Protein AF-A0A2V8X4J1-F1 (afdb_monomer_lite)

Radius of gyration: 26.71 Å; chains: 1; bounding box: 95×48×44 Å

Sequence (147 aa):
MKFAYRYGMFLIAMVIFAIAVTVFSTGVGAQDEGWQIVRADYGFRSQRNDVTDILKDLIGRGGVNGRVAVNNQTMGGDPAVGKDKTLRIFARNKRGEEREFNFNEGGFVEVRLFNIRRDDWDDRPANYGGRDQEDWNGLRIIRAYYG

Secondary structure (DSSP, 8-state):
---------S----S------------------PBEEEEEEEEETTEEEE-HHHHHHHHHTTTBTTEEE-STTTTTS-SSTTS--EEEEEEE-TT--EEEEEEETT-EEEGGGB---GGGGTT--------------S---------

Structure (mmCIF, N/CA/C/O backbone):
data_AF-A0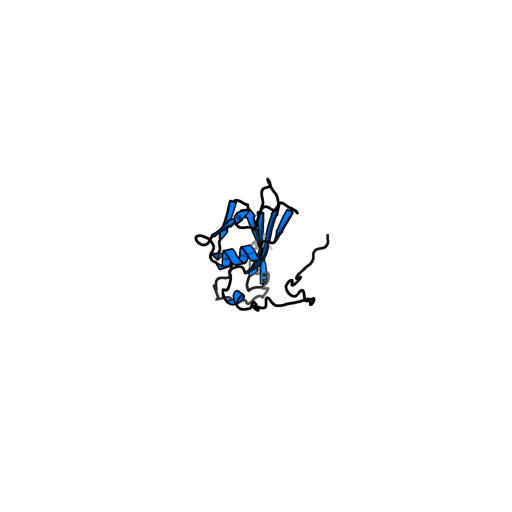A2V8X4J1-F1
#
_entry.id   AF-A0A2V8X4J1-F1
#
loop_
_atom_site.group_PDB
_atom_site.id
_atom_site.type_symbol
_atom_site.label_atom_id
_atom_site.label_alt_id
_atom_site.label_comp_id
_atom_site.label_asym_id
_atom_site.label_entity_id
_atom_site.label_seq_id
_atom_site.pdbx_PDB_ins_code
_atom_site.Cartn_x
_atom_site.Cartn_y
_atom_site.Cartn_z
_atom_site.occupancy
_atom_site.B_iso_or_equiv
_atom_site.auth_seq_id
_atom_site.auth_comp_id
_atom_site.auth_asym_id
_atom_site.auth_atom_id
_atom_site.pdbx_PDB_model_num
ATOM 1 N N . MET A 1 1 ? 81.499 14.036 24.451 1.00 39.16 1 MET A N 1
ATOM 2 C CA . MET A 1 1 ? 80.634 14.731 23.467 1.00 39.16 1 MET A CA 1
ATOM 3 C C . MET A 1 1 ? 79.190 14.412 23.857 1.00 39.16 1 MET A C 1
ATOM 5 O O . MET A 1 1 ? 78.859 13.242 23.870 1.00 39.16 1 MET A O 1
ATOM 9 N N . LYS A 1 2 ? 78.524 15.281 24.629 1.00 35.59 2 LYS A N 1
ATOM 10 C CA . LYS A 1 2 ? 77.599 16.378 24.244 1.00 35.59 2 LYS A CA 1
ATOM 11 C C . LYS A 1 2 ? 76.140 15.902 24.045 1.00 35.59 2 LYS A C 1
ATOM 13 O O . LYS A 1 2 ? 75.874 15.007 23.260 1.00 35.59 2 LYS A O 1
ATOM 18 N N . PHE A 1 3 ? 75.261 16.522 24.834 1.00 43.22 3 PHE A N 1
ATOM 19 C CA . PHE A 1 3 ? 73.824 16.310 25.057 1.00 43.22 3 PHE A CA 1
ATOM 20 C C . PHE A 1 3 ? 72.900 16.697 23.877 1.00 43.22 3 PHE A C 1
ATOM 22 O O . PHE A 1 3 ? 73.288 17.533 23.067 1.00 43.22 3 PHE A O 1
ATOM 29 N N . ALA A 1 4 ? 71.634 16.228 23.964 1.00 45.34 4 ALA A N 1
ATOM 30 C CA . ALA A 1 4 ? 70.394 16.706 23.300 1.00 45.34 4 ALA A CA 1
ATOM 31 C C . ALA A 1 4 ? 70.289 16.396 21.788 1.00 45.34 4 ALA A C 1
ATOM 33 O O . ALA A 1 4 ? 71.283 16.472 21.086 1.00 45.34 4 ALA A O 1
ATOM 34 N N . TYR A 1 5 ? 69.167 15.940 21.204 1.00 48.41 5 TYR A N 1
ATOM 35 C CA . TYR A 1 5 ? 67.774 16.428 21.217 1.00 48.41 5 TYR A CA 1
ATOM 36 C C . TYR A 1 5 ? 66.803 15.228 21.027 1.00 48.41 5 TYR A C 1
ATOM 38 O O . TYR A 1 5 ? 67.005 14.419 20.132 1.00 48.41 5 TYR A O 1
ATOM 46 N N . ARG A 1 6 ? 65.886 14.908 21.952 1.00 46.84 6 ARG A N 1
ATOM 47 C CA . ARG A 1 6 ? 64.504 15.425 22.113 1.00 46.84 6 ARG A CA 1
ATOM 48 C C . ARG A 1 6 ? 63.546 15.119 20.941 1.00 46.84 6 ARG A C 1
ATOM 50 O O . ARG A 1 6 ? 63.581 15.789 19.923 1.00 46.84 6 ARG A O 1
ATOM 57 N N . TYR A 1 7 ? 62.640 14.164 21.183 1.00 51.91 7 TYR A N 1
ATOM 58 C CA . TYR A 1 7 ? 61.195 14.237 20.896 1.00 51.91 7 TYR A CA 1
ATOM 59 C C . TYR A 1 7 ? 60.768 14.971 19.613 1.00 51.91 7 TYR A C 1
ATOM 61 O O . TYR A 1 7 ? 60.141 16.024 19.681 1.00 51.91 7 TYR A O 1
ATOM 69 N N . GLY A 1 8 ? 61.078 14.396 18.451 1.00 45.44 8 GLY A N 1
ATOM 70 C CA . GLY A 1 8 ? 60.744 14.996 17.157 1.00 45.44 8 GLY A CA 1
ATOM 71 C C . GLY A 1 8 ? 60.114 14.053 16.138 1.00 45.44 8 GLY A C 1
ATOM 72 O O . GLY A 1 8 ? 60.129 14.381 14.961 1.00 45.44 8 GLY A O 1
ATOM 73 N N . MET A 1 9 ? 59.597 12.882 16.528 1.00 40.81 9 MET A N 1
ATOM 74 C CA . MET A 1 9 ? 58.962 11.990 15.546 1.00 40.81 9 MET A CA 1
ATOM 75 C C . MET A 1 9 ? 57.815 11.157 16.124 1.00 40.81 9 MET A C 1
ATOM 77 O O . MET A 1 9 ? 57.724 9.958 15.910 1.00 40.81 9 MET A O 1
ATOM 81 N N . PHE A 1 10 ? 56.929 11.817 16.873 1.00 44.22 10 PHE A N 1
ATOM 82 C CA . PHE A 1 10 ? 55.610 11.285 17.250 1.00 44.22 10 PHE A CA 1
ATOM 83 C C . PHE A 1 10 ? 54.458 12.054 16.574 1.00 44.22 10 PHE A C 1
ATOM 85 O O . PHE A 1 10 ? 53.335 12.047 17.060 1.00 44.22 10 PHE A O 1
ATOM 92 N N . LEU A 1 11 ? 54.719 12.716 15.438 1.00 46.78 11 LEU A N 1
ATOM 93 C CA . LEU A 1 11 ? 53.719 13.498 14.700 1.00 46.78 11 LEU A CA 1
ATOM 94 C C . LEU A 1 11 ? 53.756 13.239 13.185 1.00 46.78 11 LEU A C 1
ATOM 96 O O . LEU A 1 11 ? 53.889 14.172 12.404 1.00 46.78 11 LEU A O 1
ATOM 100 N N . ILE A 1 12 ? 53.596 11.983 12.762 1.00 43.28 12 ILE A N 1
ATOM 101 C CA . ILE A 1 12 ? 52.962 11.679 11.465 1.00 43.28 12 ILE A CA 1
ATOM 102 C C . ILE A 1 12 ? 51.919 10.588 11.721 1.00 43.28 12 ILE A C 1
ATOM 104 O O . ILE A 1 12 ? 52.105 9.405 11.451 1.00 43.28 12 ILE A O 1
ATOM 108 N N . ALA A 1 13 ? 50.827 11.010 12.356 1.00 45.88 13 ALA A N 1
ATOM 109 C CA . ALA A 1 13 ? 49.544 10.353 12.190 1.00 45.88 13 ALA A CA 1
ATOM 110 C C . ALA A 1 13 ? 49.099 10.526 10.729 1.00 45.88 13 ALA A C 1
ATOM 112 O O . ALA A 1 13 ? 49.346 11.575 10.140 1.00 45.88 13 ALA A O 1
ATOM 113 N N . MET A 1 14 ? 48.391 9.522 10.208 1.00 49.69 14 MET A N 1
ATOM 114 C CA . MET A 1 14 ? 47.882 9.407 8.836 1.00 49.69 14 MET A CA 1
ATOM 115 C C . MET A 1 14 ? 48.943 9.180 7.763 1.00 49.69 14 MET A C 1
ATOM 117 O O . MET A 1 14 ? 49.684 10.090 7.425 1.00 49.69 14 MET A O 1
ATOM 121 N N . VAL A 1 15 ? 48.902 8.002 7.134 1.00 48.25 15 VAL A N 1
ATOM 122 C CA . VAL A 1 15 ? 48.665 7.839 5.685 1.00 48.25 15 VAL A CA 1
ATOM 123 C C . VAL A 1 15 ? 48.856 6.346 5.342 1.00 48.25 15 VAL A C 1
ATOM 125 O O . VAL A 1 15 ?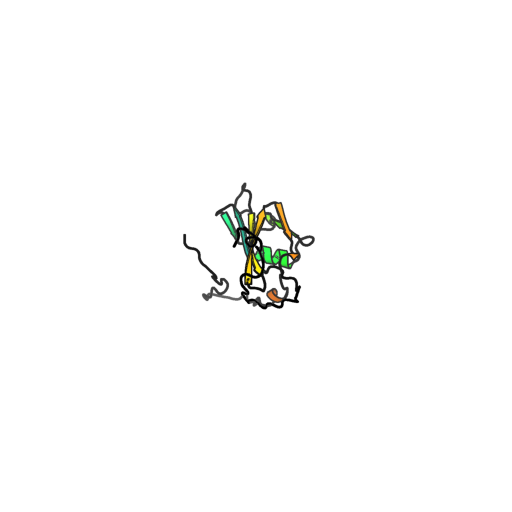 49.936 5.785 5.478 1.00 48.25 15 VAL A O 1
ATOM 128 N N . ILE A 1 16 ? 47.754 5.722 4.900 1.00 47.91 16 ILE A N 1
ATOM 129 C CA . ILE A 1 16 ? 47.623 4.399 4.241 1.00 47.91 16 ILE A CA 1
ATOM 130 C C . ILE A 1 16 ? 47.744 3.157 5.137 1.00 47.91 16 ILE A C 1
ATOM 132 O O . ILE A 1 16 ? 48.634 2.322 4.993 1.00 47.91 16 ILE A O 1
ATOM 136 N N . PHE A 1 17 ? 46.749 2.976 6.005 1.00 44.03 17 PHE A N 1
ATOM 137 C CA . PHE A 1 17 ? 46.389 1.647 6.490 1.00 44.03 17 PHE A CA 1
ATOM 138 C C . PHE A 1 17 ? 45.395 1.013 5.502 1.00 44.03 17 PHE A C 1
ATOM 140 O O . PHE A 1 17 ? 44.346 1.588 5.227 1.00 44.03 17 PHE A O 1
ATOM 147 N N . ALA A 1 18 ? 45.751 -0.172 5.005 1.00 47.66 18 ALA A N 1
ATOM 148 C CA . ALA A 1 18 ? 44.887 -1.166 4.365 1.00 47.66 18 ALA A CA 1
ATOM 149 C C . ALA A 1 18 ? 44.245 -0.810 3.007 1.00 47.66 18 ALA A C 1
ATOM 151 O O . ALA A 1 18 ? 43.085 -0.423 2.892 1.00 47.66 18 ALA A O 1
ATOM 152 N N . ILE A 1 19 ? 44.991 -1.121 1.946 1.00 53.03 19 ILE A N 1
ATOM 153 C CA . ILE A 1 19 ? 44.427 -1.558 0.666 1.00 53.03 19 ILE A CA 1
ATOM 154 C C . ILE A 1 19 ? 43.643 -2.853 0.932 1.00 53.03 19 ILE A C 1
ATOM 156 O O . ILE A 1 19 ? 44.239 -3.904 1.154 1.00 53.03 19 ILE A O 1
ATOM 160 N N . ALA A 1 20 ? 42.314 -2.780 0.904 1.00 51.09 20 ALA A N 1
ATOM 161 C CA . ALA A 1 20 ? 41.438 -3.937 0.768 1.00 51.09 20 ALA A CA 1
ATOM 162 C C . ALA A 1 20 ? 40.578 -3.723 -0.481 1.00 51.09 20 ALA A C 1
ATOM 164 O O . ALA A 1 20 ? 39.623 -2.951 -0.499 1.00 51.09 20 ALA A O 1
ATOM 165 N N . VAL A 1 21 ? 41.000 -4.370 -1.562 1.00 59.62 21 VAL A N 1
ATOM 166 C CA . VAL A 1 21 ? 40.299 -4.445 -2.842 1.00 59.62 21 VAL A CA 1
ATOM 167 C C . VAL A 1 21 ? 39.056 -5.309 -2.678 1.00 59.62 21 VAL A C 1
ATOM 169 O O . VAL A 1 21 ? 39.194 -6.473 -2.317 1.00 59.62 21 VAL A O 1
ATOM 172 N N . THR A 1 22 ? 37.878 -4.753 -2.973 1.00 44.16 22 THR A N 1
ATOM 173 C CA . THR A 1 22 ? 36.671 -5.360 -3.593 1.00 44.16 22 THR A CA 1
ATOM 174 C C . THR A 1 22 ? 35.522 -4.359 -3.370 1.00 44.16 22 THR A C 1
ATOM 176 O O . THR A 1 22 ? 35.340 -3.873 -2.267 1.00 44.16 22 THR A O 1
ATOM 179 N N . VAL A 1 23 ? 34.753 -3.883 -4.348 1.00 50.12 23 VAL A N 1
ATOM 180 C CA . VAL A 1 23 ? 33.972 -4.622 -5.340 1.00 50.12 23 VAL A CA 1
ATOM 181 C C . VAL A 1 23 ? 33.717 -3.719 -6.555 1.00 50.12 23 VAL A C 1
ATOM 183 O O . VAL A 1 23 ? 33.218 -2.602 -6.437 1.00 50.12 23 VAL A O 1
ATOM 186 N N . PHE A 1 24 ? 34.022 -4.255 -7.734 1.00 52.88 24 PHE A N 1
ATOM 187 C CA . PHE A 1 24 ? 33.402 -3.883 -9.001 1.00 52.88 24 PHE A CA 1
ATOM 188 C C . PHE A 1 24 ? 31.879 -4.014 -8.891 1.00 52.88 24 PHE A C 1
ATOM 190 O O . PHE A 1 24 ? 31.370 -5.117 -8.714 1.00 52.88 24 PHE A O 1
ATOM 197 N N . SER A 1 25 ? 31.138 -2.930 -9.080 1.00 44.09 25 SER A N 1
ATOM 198 C CA . SER A 1 25 ? 29.789 -3.007 -9.645 1.00 44.09 25 SER A CA 1
ATOM 199 C C . SER A 1 25 ? 29.508 -1.725 -10.405 1.00 44.09 25 SER A C 1
ATOM 201 O O . SER A 1 25 ? 29.067 -0.714 -9.867 1.00 44.09 25 SER A O 1
ATOM 203 N N . THR A 1 26 ? 29.815 -1.790 -11.694 1.00 47.16 26 THR A N 1
ATOM 204 C CA . THR A 1 26 ? 29.195 -0.966 -12.720 1.00 47.16 26 THR A CA 1
ATOM 205 C C . THR A 1 26 ? 27.679 -1.048 -12.590 1.00 47.16 26 THR A C 1
ATOM 207 O O . THR A 1 26 ? 27.100 -2.130 -12.664 1.00 47.16 26 THR A O 1
ATOM 210 N N . GLY A 1 27 ? 27.053 0.111 -12.447 1.00 42.78 27 GLY A N 1
ATOM 211 C CA . GLY A 1 27 ? 25.611 0.286 -12.511 1.00 42.78 27 GLY A CA 1
ATOM 212 C C . GLY A 1 27 ? 25.278 1.641 -13.117 1.00 42.78 27 GLY A C 1
ATOM 213 O O . GLY A 1 27 ? 24.526 2.413 -12.536 1.00 42.78 27 GLY A O 1
ATOM 214 N N . VAL A 1 28 ? 25.868 1.966 -14.274 1.00 48.28 28 VAL A N 1
ATOM 215 C CA . VAL A 1 28 ? 25.294 2.983 -15.166 1.00 48.28 28 VAL A CA 1
ATOM 216 C C . VAL A 1 28 ? 23.994 2.412 -15.718 1.00 48.28 28 VAL A C 1
ATOM 218 O O . VAL A 1 28 ? 23.948 1.693 -16.709 1.00 48.28 28 VAL A O 1
ATOM 221 N N . GLY A 1 29 ? 22.941 2.676 -14.967 1.00 41.56 29 GLY A N 1
ATOM 222 C CA . GLY A 1 29 ? 21.593 2.217 -15.207 1.00 41.56 29 GLY A CA 1
ATOM 223 C C . GLY A 1 29 ? 20.721 2.821 -14.129 1.00 41.56 29 GLY A C 1
ATOM 224 O O . GLY A 1 29 ? 20.191 2.100 -13.296 1.00 41.56 29 GLY A O 1
ATOM 225 N N . ALA A 1 30 ? 20.577 4.147 -14.138 1.00 44.91 30 ALA A N 1
ATOM 226 C CA . ALA A 1 30 ? 19.421 4.800 -13.538 1.00 44.91 30 ALA A CA 1
ATOM 227 C C . ALA A 1 30 ? 18.173 4.355 -14.328 1.00 44.91 30 ALA A C 1
ATOM 229 O O . ALA A 1 30 ? 17.621 5.092 -15.134 1.00 44.91 30 ALA A O 1
ATOM 230 N N . GLN A 1 31 ? 17.810 3.083 -14.191 1.00 48.03 31 GLN A N 1
ATOM 231 C CA . GLN A 1 31 ? 16.596 2.495 -14.720 1.00 48.03 31 GLN A CA 1
ATOM 232 C C . GLN A 1 31 ? 15.654 2.376 -13.537 1.00 48.03 31 GLN A C 1
ATOM 234 O O . GLN A 1 31 ? 15.724 1.362 -12.847 1.00 48.03 31 GLN A O 1
ATOM 239 N N . ASP A 1 32 ? 14.843 3.414 -13.309 1.00 57.22 32 ASP A N 1
ATOM 240 C CA . ASP A 1 32 ? 13.694 3.457 -12.389 1.00 57.22 32 ASP A CA 1
ATOM 241 C C . ASP A 1 32 ? 13.492 2.148 -11.603 1.00 57.22 32 ASP A C 1
ATOM 243 O O . ASP A 1 32 ? 12.790 1.218 -12.026 1.00 57.22 32 ASP A O 1
ATOM 247 N N . GLU A 1 33 ? 14.202 2.030 -10.477 1.00 67.06 33 GLU A N 1
ATOM 248 C CA . GLU A 1 33 ? 14.142 0.865 -9.596 1.00 67.06 33 GLU A CA 1
ATOM 249 C C . GLU A 1 33 ? 12.890 0.969 -8.719 1.00 67.06 33 GLU A C 1
ATOM 251 O O . GLU A 1 33 ? 12.961 1.049 -7.495 1.00 67.06 33 GLU A O 1
ATOM 256 N N . GLY A 1 34 ? 11.715 1.023 -9.349 1.00 80.12 34 GLY A N 1
ATOM 257 C CA . GLY A 1 34 ? 10.460 0.949 -8.614 1.00 80.12 34 GLY A CA 1
ATOM 258 C C . GLY A 1 34 ? 10.335 -0.400 -7.898 1.00 80.12 34 GLY A C 1
ATOM 259 O O . GLY A 1 34 ? 10.861 -1.427 -8.340 1.00 80.12 34 GLY A O 1
ATOM 260 N N . TRP A 1 35 ? 9.638 -0.391 -6.770 1.00 89.31 35 TRP A N 1
ATOM 261 C CA . TRP A 1 35 ? 9.503 -1.537 -5.882 1.00 89.31 35 TRP A CA 1
ATOM 262 C C . TRP A 1 35 ? 8.393 -2.476 -6.364 1.00 89.31 35 TRP A C 1
ATOM 264 O O . TRP A 1 35 ? 7.270 -2.046 -6.611 1.00 89.31 35 TRP A O 1
ATOM 274 N N . GLN A 1 36 ? 8.670 -3.771 -6.483 1.00 90.38 36 GLN A N 1
ATOM 275 C CA . GLN A 1 36 ? 7.651 -4.770 -6.797 1.00 90.38 36 GLN A CA 1
ATOM 276 C C . GLN A 1 36 ? 6.963 -5.220 -5.509 1.00 90.38 36 GLN A C 1
ATOM 278 O O . GLN A 1 36 ? 7.628 -5.676 -4.579 1.00 90.38 36 GLN A O 1
ATOM 283 N N . ILE A 1 37 ? 5.635 -5.126 -5.451 1.00 89.31 37 ILE A N 1
ATOM 284 C CA . ILE A 1 37 ? 4.864 -5.569 -4.282 1.00 89.31 37 ILE A CA 1
ATOM 285 C C . ILE A 1 37 ? 4.872 -7.094 -4.214 1.00 89.31 37 ILE A C 1
ATOM 287 O O . ILE A 1 37 ? 4.337 -7.773 -5.093 1.00 89.31 37 ILE A O 1
ATOM 291 N N . VAL A 1 38 ? 5.438 -7.619 -3.131 1.00 91.81 38 VAL A N 1
ATOM 292 C CA . VAL A 1 38 ? 5.437 -9.050 -2.814 1.00 91.81 38 VAL A CA 1
ATOM 293 C C . VAL A 1 38 ? 4.211 -9.393 -1.977 1.00 91.81 38 VAL A C 1
ATOM 295 O O . VAL A 1 38 ? 3.512 -10.353 -2.283 1.00 91.81 38 VAL A O 1
ATOM 298 N N . ARG A 1 39 ? 3.935 -8.592 -0.944 1.00 92.50 39 ARG A N 1
ATOM 299 C CA . ARG A 1 39 ? 2.807 -8.781 -0.026 1.00 92.50 39 ARG A CA 1
ATOM 300 C C . ARG A 1 39 ? 2.361 -7.443 0.540 1.00 92.50 39 ARG A C 1
ATOM 302 O O . ARG A 1 39 ? 3.201 -6.586 0.803 1.00 92.50 39 ARG A O 1
ATOM 309 N N . ALA A 1 40 ? 1.070 -7.287 0.791 1.00 94.25 40 ALA A N 1
ATOM 310 C CA . ALA A 1 40 ? 0.549 -6.172 1.559 1.00 94.25 40 ALA A CA 1
ATOM 311 C C . ALA A 1 40 ? -0.532 -6.626 2.537 1.00 94.25 40 ALA A C 1
ATOM 313 O O . ALA A 1 40 ? -1.372 -7.461 2.215 1.00 94.25 40 ALA A O 1
ATOM 314 N N . ASP A 1 41 ? -0.517 -6.054 3.735 1.00 95.38 41 ASP A N 1
ATOM 315 C CA . ASP A 1 41 ? -1.509 -6.332 4.763 1.00 95.38 41 ASP A CA 1
ATOM 316 C C . ASP A 1 41 ? -1.959 -5.045 5.460 1.00 95.38 41 ASP A C 1
ATOM 318 O O . ASP A 1 41 ? -1.160 -4.147 5.739 1.00 95.38 41 ASP A O 1
ATOM 322 N N . TYR A 1 42 ? -3.256 -4.950 5.734 1.00 95.81 42 TYR A N 1
ATOM 323 C CA . TYR A 1 42 ? -3.887 -3.782 6.337 1.00 95.81 42 TYR A CA 1
ATOM 324 C C . TYR A 1 42 ? -4.558 -4.163 7.648 1.00 95.81 42 TYR A C 1
ATOM 326 O O . TYR A 1 42 ? -5.280 -5.153 7.703 1.00 95.81 42 TYR A O 1
ATOM 334 N N . GLY A 1 43 ? -4.335 -3.385 8.705 1.00 94.69 43 GLY A N 1
ATOM 335 C CA . GLY A 1 43 ? -5.050 -3.557 9.967 1.00 94.69 43 GLY A CA 1
ATOM 336 C C . GLY A 1 43 ? -4.251 -3.127 11.186 1.00 94.69 43 GLY A C 1
ATOM 337 O O . GLY A 1 43 ? -3.364 -2.280 11.095 1.00 94.69 43 GLY A O 1
ATOM 338 N N . PHE A 1 44 ? -4.552 -3.719 12.339 1.00 92.19 44 PHE A N 1
ATOM 339 C CA . PHE A 1 44 ? -3.951 -3.369 13.623 1.00 92.19 44 PHE A CA 1
ATOM 340 C C . PHE A 1 44 ? -3.482 -4.621 14.372 1.00 92.19 44 PHE A C 1
ATOM 342 O O . PHE A 1 44 ? -4.263 -5.529 14.653 1.00 92.19 44 PHE A O 1
ATOM 349 N N . ARG A 1 45 ? -2.194 -4.663 14.742 1.00 91.12 45 ARG A N 1
ATOM 350 C CA . ARG A 1 45 ? -1.567 -5.795 15.455 1.00 91.12 45 ARG A CA 1
ATOM 351 C C . ARG A 1 45 ? -1.849 -7.146 14.779 1.00 91.12 45 ARG A C 1
ATOM 353 O O . ARG A 1 45 ? -1.352 -7.367 13.685 1.00 91.12 45 ARG A O 1
ATOM 360 N N . SER A 1 46 ? -2.599 -8.045 15.418 1.00 90.00 46 SER A N 1
ATOM 361 C CA . SER A 1 46 ? -2.960 -9.364 14.881 1.00 90.00 46 SER A CA 1
ATOM 362 C C . SER A 1 46 ? -4.213 -9.351 13.998 1.00 90.00 46 SER A C 1
ATOM 364 O O . SER A 1 46 ? -4.442 -10.311 13.274 1.00 90.00 46 SER A O 1
ATOM 366 N N . GLN A 1 47 ? -5.013 -8.282 14.030 1.00 91.19 47 GLN A N 1
ATOM 367 C CA . GLN A 1 47 ? -6.223 -8.129 13.218 1.00 91.19 47 GLN A CA 1
ATOM 368 C C . GLN A 1 47 ? -5.855 -7.445 11.904 1.00 91.19 47 GLN A C 1
ATOM 370 O O . GLN A 1 47 ? -5.861 -6.215 11.812 1.00 91.19 47 GLN A O 1
ATOM 375 N N . ARG A 1 48 ? -5.437 -8.236 10.912 1.00 92.06 48 ARG A N 1
ATOM 376 C CA . ARG A 1 48 ? -4.963 -7.730 9.619 1.00 92.06 48 ARG A CA 1
ATOM 377 C C . ARG A 1 48 ? -5.548 -8.547 8.471 1.00 92.06 48 ARG A C 1
ATOM 379 O O . ARG A 1 48 ? -5.549 -9.772 8.539 1.00 92.06 48 ARG A O 1
ATOM 386 N N . ASN A 1 49 ? -5.981 -7.860 7.421 1.00 92.75 49 ASN A N 1
ATOM 387 C CA . ASN A 1 49 ? -6.433 -8.456 6.169 1.00 92.75 49 ASN A CA 1
ATOM 388 C C . ASN A 1 49 ? -5.295 -8.447 5.150 1.00 92.75 49 ASN A C 1
ATOM 390 O O . ASN A 1 49 ? -4.531 -7.481 5.082 1.00 92.75 49 ASN A O 1
ATOM 394 N N . ASP A 1 50 ? -5.199 -9.506 4.348 1.00 94.19 50 ASP A N 1
ATOM 395 C CA . ASP A 1 50 ? -4.346 -9.491 3.162 1.00 94.19 50 ASP A CA 1
ATOM 396 C C . ASP A 1 50 ? -4.998 -8.605 2.097 1.00 94.19 50 ASP A C 1
ATOM 398 O O . ASP A 1 50 ? -6.154 -8.806 1.728 1.00 94.19 50 ASP A O 1
ATOM 402 N N . VAL A 1 51 ? -4.261 -7.595 1.645 1.00 95.00 51 VAL A N 1
ATOM 403 C CA . VAL A 1 51 ? -4.722 -6.620 0.649 1.00 95.00 51 VAL A CA 1
ATOM 404 C C . VAL A 1 51 ? -3.796 -6.585 -0.561 1.00 95.00 51 VAL A C 1
ATOM 406 O O . VAL A 1 51 ? -3.809 -5.622 -1.324 1.00 95.00 51 VAL A O 1
ATOM 409 N N . THR A 1 52 ? -2.976 -7.623 -0.744 1.00 92.75 52 THR A N 1
ATOM 410 C CA . THR A 1 52 ? -1.962 -7.690 -1.803 1.00 92.75 52 THR A CA 1
ATOM 411 C C . THR A 1 52 ? -2.576 -7.476 -3.184 1.00 92.75 52 THR A C 1
ATOM 413 O O . THR A 1 52 ? -2.112 -6.613 -3.928 1.00 92.75 52 THR A O 1
ATOM 416 N N . ASP A 1 53 ? -3.641 -8.207 -3.512 1.00 90.31 53 ASP A N 1
ATOM 417 C CA . ASP A 1 53 ? -4.281 -8.125 -4.830 1.00 90.31 53 ASP A CA 1
ATOM 418 C C . ASP A 1 53 ? -5.022 -6.805 -5.038 1.00 90.31 53 ASP A C 1
ATOM 420 O O . ASP A 1 53 ? -4.922 -6.200 -6.104 1.00 90.31 53 ASP A O 1
ATOM 424 N N . ILE A 1 54 ? -5.702 -6.319 -3.996 1.00 92.75 54 ILE A N 1
ATOM 425 C CA . ILE A 1 54 ? -6.406 -5.032 -4.012 1.00 92.75 54 ILE A CA 1
ATOM 426 C C . ILE A 1 54 ? -5.409 -3.901 -4.274 1.00 92.75 54 ILE A C 1
ATOM 428 O O . ILE A 1 54 ? -5.618 -3.059 -5.145 1.00 92.75 54 ILE A O 1
ATOM 432 N N . LEU A 1 55 ? -4.286 -3.896 -3.554 1.00 93.19 55 LEU A N 1
ATOM 433 C CA . LEU A 1 55 ? -3.269 -2.865 -3.698 1.00 93.19 55 LEU A CA 1
ATOM 434 C C . LEU A 1 55 ? -2.582 -2.929 -5.069 1.00 93.19 55 LEU A C 1
ATOM 436 O O . LEU A 1 55 ? -2.354 -1.883 -5.678 1.00 93.19 55 LEU A O 1
ATOM 440 N N . LYS A 1 56 ? -2.282 -4.133 -5.578 1.00 90.25 56 LYS A N 1
ATOM 441 C CA . LYS A 1 56 ? -1.731 -4.315 -6.931 1.00 90.25 56 LYS A CA 1
ATOM 442 C C . LYS A 1 56 ? -2.687 -3.798 -8.006 1.00 90.25 56 LYS A C 1
ATOM 444 O O . LYS A 1 56 ? -2.237 -3.106 -8.914 1.00 90.25 56 LYS A O 1
ATOM 449 N N . ASP A 1 57 ? -3.983 -4.079 -7.894 1.00 89.25 57 ASP A N 1
ATOM 450 C CA . ASP A 1 57 ? -4.998 -3.569 -8.823 1.00 89.25 57 ASP A CA 1
ATOM 451 C C . ASP A 1 57 ? -5.084 -2.033 -8.776 1.00 89.25 57 ASP A C 1
ATOM 453 O O . ASP A 1 57 ? -4.981 -1.373 -9.812 1.00 89.25 57 ASP A O 1
ATOM 457 N N . LEU A 1 58 ? -5.167 -1.441 -7.580 1.00 91.38 58 LEU A N 1
ATOM 458 C CA . LEU A 1 58 ? -5.258 0.014 -7.411 1.00 91.38 58 LEU A CA 1
ATOM 459 C C . LEU A 1 58 ? -4.036 0.756 -7.966 1.00 91.38 58 LEU A C 1
ATOM 461 O O . LEU A 1 58 ? -4.181 1.781 -8.636 1.00 91.38 58 LEU A O 1
ATOM 465 N N . ILE A 1 59 ? -2.834 0.241 -7.709 1.00 89.81 59 ILE A N 1
ATOM 466 C CA . ILE A 1 59 ? -1.592 0.818 -8.235 1.00 89.81 59 ILE A CA 1
ATOM 467 C C . ILE A 1 59 ? -1.474 0.555 -9.740 1.00 89.81 59 ILE A C 1
ATOM 469 O O . ILE A 1 59 ? -1.081 1.457 -10.477 1.00 89.81 59 ILE A O 1
ATOM 473 N N . GLY A 1 60 ? -1.880 -0.623 -10.224 1.00 86.62 60 GLY A N 1
ATOM 474 C CA . GLY A 1 60 ? -1.852 -0.974 -11.647 1.00 86.62 60 GLY A CA 1
ATOM 475 C C . GLY A 1 60 ? -2.759 -0.076 -12.491 1.00 86.62 60 GLY A C 1
ATOM 476 O O . GLY A 1 60 ? -2.412 0.286 -13.615 1.00 86.62 60 GLY A O 1
ATOM 477 N N . ARG A 1 61 ? -3.879 0.374 -11.913 1.00 88.00 61 ARG A N 1
ATOM 478 C CA . ARG A 1 61 ? -4.783 1.378 -12.501 1.00 88.00 61 ARG A CA 1
ATOM 479 C C . ARG A 1 61 ? -4.252 2.812 -12.432 1.00 88.00 61 ARG A C 1
ATOM 481 O O . ARG A 1 61 ? -4.867 3.708 -13.000 1.00 88.00 61 ARG A O 1
ATOM 488 N N . GLY A 1 62 ? -3.130 3.048 -11.753 1.00 82.94 62 GLY A N 1
ATOM 489 C CA . GLY A 1 62 ? -2.542 4.378 -11.589 1.00 82.94 62 GLY A CA 1
ATOM 490 C C . GLY A 1 62 ? -3.062 5.165 -10.381 1.00 82.94 62 GLY A C 1
ATOM 491 O O . GLY A 1 62 ? -2.655 6.313 -10.184 1.00 82.94 62 GLY A O 1
ATOM 492 N N . GLY A 1 63 ? -3.928 4.571 -9.553 1.00 88.19 63 GLY A N 1
ATOM 493 C CA . GLY A 1 63 ? -4.599 5.255 -8.448 1.00 88.19 63 GLY A CA 1
ATOM 494 C C . GLY A 1 63 ? -5.420 6.475 -8.892 1.00 88.19 63 GLY A C 1
ATOM 495 O O . GLY A 1 63 ? -5.750 6.650 -10.063 1.00 88.19 63 GLY A O 1
ATOM 496 N N . VAL A 1 64 ? -5.738 7.355 -7.942 1.00 87.94 64 VAL A N 1
ATOM 497 C CA . VAL A 1 64 ? -6.363 8.659 -8.202 1.00 87.94 64 VAL A CA 1
ATOM 498 C C . VAL A 1 64 ? -5.273 9.722 -8.119 1.00 87.94 64 VAL A C 1
ATOM 500 O O . VAL A 1 64 ? -4.648 9.895 -7.074 1.00 87.94 64 VAL A O 1
ATOM 503 N N . ASN A 1 65 ? -5.007 10.422 -9.226 1.00 89.00 65 ASN A N 1
ATOM 504 C CA . ASN A 1 65 ? -3.904 11.388 -9.337 1.00 89.00 65 ASN A CA 1
ATOM 505 C C . ASN A 1 65 ? -2.526 10.794 -8.964 1.00 89.00 65 ASN A C 1
ATOM 507 O O . ASN A 1 65 ? -1.694 11.465 -8.350 1.00 89.00 65 ASN A O 1
ATOM 511 N N . GLY A 1 66 ? -2.282 9.519 -9.297 1.00 86.81 66 GLY A N 1
ATOM 512 C CA . GLY A 1 66 ? -1.021 8.837 -8.983 1.00 86.81 66 GLY A CA 1
ATOM 513 C C . GLY A 1 66 ? -0.880 8.416 -7.519 1.00 86.81 66 GLY A C 1
ATOM 514 O O . GLY A 1 66 ? 0.234 8.134 -7.067 1.00 86.81 66 GLY A O 1
ATOM 515 N N . ARG A 1 67 ? -1.979 8.412 -6.756 1.00 91.38 67 ARG A N 1
ATOM 516 C CA . ARG A 1 67 ? -2.000 8.076 -5.331 1.00 91.38 67 ARG A CA 1
ATOM 517 C C . ARG A 1 67 ? -3.125 7.104 -5.011 1.00 91.38 67 ARG A C 1
ATOM 519 O O . ARG A 1 67 ? -4.212 7.177 -5.578 1.00 91.38 67 ARG A O 1
ATOM 526 N N . VAL A 1 68 ? -2.877 6.225 -4.053 1.00 92.81 68 VAL A N 1
ATOM 527 C CA . VAL A 1 68 ? -3.889 5.347 -3.466 1.00 92.81 68 VAL A CA 1
ATOM 528 C C . VAL A 1 68 ? -4.106 5.794 -2.028 1.00 92.81 68 VAL A C 1
ATOM 530 O O . 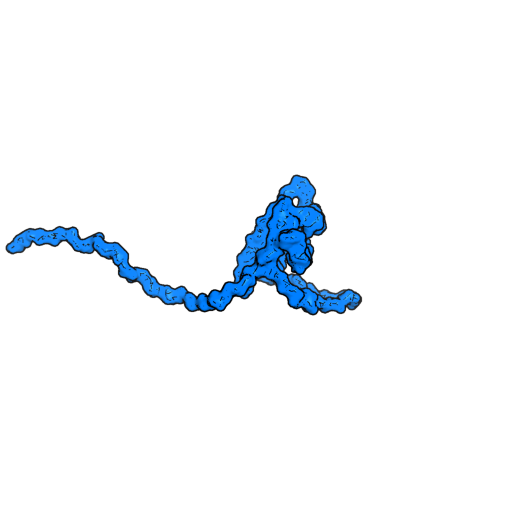VAL A 1 68 ? -3.162 5.841 -1.242 1.00 92.81 68 VAL A O 1
ATOM 533 N N . ALA A 1 69 ? -5.337 6.170 -1.686 1.00 94.94 69 ALA A N 1
ATOM 534 C CA . ALA A 1 69 ? -5.685 6.498 -0.308 1.00 94.94 69 ALA A CA 1
ATOM 535 C C . ALA A 1 69 ? -5.654 5.229 0.551 1.00 94.94 69 ALA A C 1
ATOM 537 O O . ALA A 1 69 ? -6.073 4.168 0.090 1.00 94.94 69 ALA A O 1
ATOM 538 N N . VAL A 1 70 ? -5.186 5.331 1.792 1.00 95.62 70 VAL A N 1
ATOM 539 C CA . VAL A 1 70 ? -5.149 4.211 2.742 1.00 95.62 70 VAL A CA 1
ATOM 540 C C . VAL A 1 70 ? -6.345 4.321 3.680 1.00 95.62 70 VAL A C 1
ATOM 542 O O . VAL A 1 70 ? -6.314 5.093 4.635 1.00 95.62 70 VAL A O 1
ATOM 545 N N . ASN A 1 71 ? -7.420 3.587 3.402 1.00 95.12 71 ASN A N 1
ATOM 546 C CA . ASN A 1 71 ? -8.626 3.556 4.233 1.00 95.12 71 ASN A CA 1
ATOM 547 C C . ASN A 1 71 ? -9.393 2.239 4.053 1.00 95.12 71 ASN A C 1
ATOM 549 O O . ASN A 1 71 ? -9.095 1.451 3.158 1.00 95.12 71 ASN A O 1
ATOM 553 N N . ASN A 1 72 ? -10.411 2.025 4.884 1.00 93.62 72 ASN A N 1
ATOM 554 C CA . ASN A 1 72 ? -11.278 0.848 4.827 1.00 93.62 72 ASN A CA 1
AT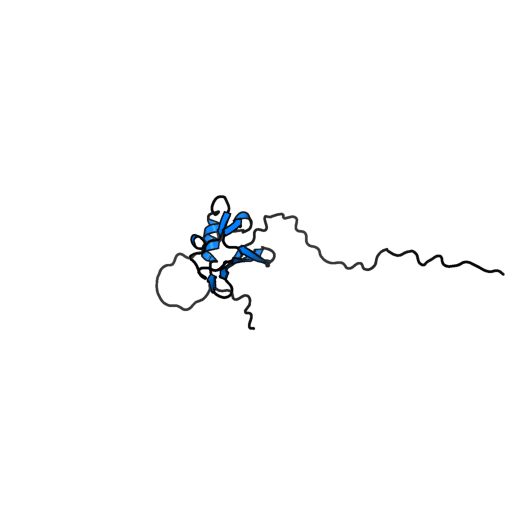OM 555 C C . ASN A 1 72 ? -11.876 0.587 3.436 1.00 93.62 72 ASN A C 1
ATOM 557 O O . ASN A 1 72 ? -11.974 -0.558 3.009 1.00 93.62 72 ASN A O 1
ATOM 561 N N . GLN A 1 73 ? -12.275 1.632 2.711 1.00 93.19 73 GLN A N 1
ATOM 562 C CA . GLN A 1 73 ? -12.934 1.504 1.411 1.00 93.19 73 GLN A CA 1
ATOM 563 C C . GLN A 1 73 ? -11.964 1.044 0.320 1.00 93.19 73 GLN A C 1
ATOM 565 O O . GLN A 1 73 ? -12.333 0.241 -0.532 1.00 93.19 73 GLN A O 1
ATOM 570 N N . THR A 1 74 ? -10.723 1.529 0.344 1.00 90.88 74 THR A N 1
ATOM 571 C CA . THR A 1 74 ? -9.690 1.137 -0.621 1.00 90.88 74 THR A CA 1
ATOM 572 C C . THR A 1 74 ? -8.979 -0.156 -0.237 1.00 90.88 74 THR A C 1
ATOM 574 O O . THR A 1 74 ? -8.424 -0.806 -1.111 1.00 90.88 74 THR A O 1
ATOM 577 N N . MET A 1 75 ? -8.998 -0.553 1.038 1.00 94.62 75 MET A N 1
ATOM 578 C CA . MET A 1 75 ? -8.313 -1.749 1.552 1.00 94.62 75 MET A CA 1
ATOM 579 C C . MET A 1 75 ? -9.243 -2.964 1.730 1.00 94.62 75 MET A C 1
ATOM 581 O O . MET A 1 75 ? -8.880 -3.930 2.394 1.00 94.62 75 MET A O 1
ATOM 585 N N . GLY A 1 76 ? -10.441 -2.941 1.136 1.00 88.94 76 GLY A N 1
ATOM 586 C CA . GLY A 1 76 ? -11.350 -4.095 1.125 1.00 88.94 76 GLY A CA 1
ATOM 587 C C . GLY A 1 76 ? -12.129 -4.331 2.423 1.00 88.94 76 GLY A C 1
ATOM 588 O O . GLY A 1 76 ? -12.641 -5.427 2.632 1.00 88.94 76 GLY A O 1
ATOM 589 N N . GLY A 1 77 ? -12.237 -3.324 3.290 1.00 91.88 77 GLY A N 1
ATOM 590 C CA . GLY A 1 77 ? -13.025 -3.358 4.522 1.00 91.88 77 GLY A CA 1
ATOM 591 C C . GLY A 1 77 ? -12.234 -2.972 5.771 1.00 91.88 77 GLY A C 1
ATOM 592 O O . GLY A 1 77 ? -11.053 -2.631 5.705 1.00 91.88 77 GLY A O 1
ATOM 593 N N . ASP A 1 78 ? -12.909 -3.031 6.924 1.00 91.81 78 ASP A N 1
ATOM 594 C CA . ASP A 1 78 ? -12.309 -2.740 8.228 1.00 91.81 78 ASP A CA 1
ATOM 595 C C . ASP A 1 78 ? -11.972 -4.034 8.993 1.00 91.81 78 ASP A C 1
ATOM 597 O O . ASP A 1 78 ? -12.883 -4.710 9.475 1.00 91.81 78 ASP A O 1
ATOM 601 N N . PRO A 1 79 ? -10.686 -4.394 9.137 1.00 88.75 79 PRO A N 1
ATOM 602 C CA . PRO A 1 79 ? -10.272 -5.545 9.939 1.00 88.75 79 PRO A CA 1
ATOM 603 C C . PRO A 1 79 ? -10.334 -5.303 11.455 1.00 88.75 79 PRO A C 1
ATOM 605 O O . PRO A 1 79 ? -10.332 -6.267 12.217 1.00 88.75 79 PRO A O 1
ATOM 608 N N . ALA A 1 80 ? -10.325 -4.045 11.909 1.00 90.56 80 ALA A N 1
ATOM 609 C CA . ALA A 1 80 ? -10.169 -3.674 13.314 1.00 90.56 80 ALA A CA 1
ATOM 610 C C . ALA A 1 80 ? -10.917 -2.362 13.615 1.00 90.56 80 ALA A C 1
ATOM 612 O O . ALA A 1 80 ? -10.329 -1.278 13.682 1.00 90.56 80 ALA A O 1
ATOM 613 N N . VAL A 1 81 ? -12.233 -2.474 13.813 1.00 89.25 81 VAL A N 1
ATOM 614 C CA . VAL A 1 81 ? -13.132 -1.328 14.014 1.00 89.25 81 VAL A CA 1
ATOM 615 C C . VAL A 1 81 ? -12.717 -0.497 15.232 1.00 89.25 81 VAL A C 1
ATOM 617 O O . VAL A 1 81 ? -12.499 -1.020 16.328 1.00 89.25 81 VAL A O 1
ATOM 620 N N . GLY A 1 82 ? -12.626 0.823 15.044 1.00 90.44 82 GLY A N 1
ATOM 621 C CA . GLY A 1 82 ? -12.284 1.778 16.105 1.00 90.44 82 GLY A CA 1
ATOM 622 C C . GLY A 1 82 ? -10.813 1.752 16.537 1.00 90.44 82 GLY A C 1
ATOM 623 O O . GLY A 1 82 ? -10.491 2.239 17.622 1.00 90.44 82 GLY A O 1
ATOM 624 N N . LYS A 1 83 ? -9.926 1.157 15.731 1.00 92.38 83 LYS A N 1
ATOM 625 C CA . LYS A 1 83 ? -8.472 1.168 15.933 1.00 92.38 83 LYS A CA 1
ATOM 626 C C . LYS A 1 83 ? -7.778 1.894 14.788 1.00 92.38 83 LYS A C 1
ATOM 628 O O . LYS A 1 83 ? -8.236 1.820 13.650 1.00 92.38 83 LYS A O 1
ATOM 633 N N . ASP A 1 84 ? -6.642 2.514 15.102 1.00 90.12 84 ASP A N 1
ATOM 634 C CA . ASP A 1 84 ? -5.754 3.110 14.106 1.00 90.12 84 ASP A CA 1
ATOM 635 C C . ASP A 1 84 ? -5.057 2.000 13.327 1.00 90.12 84 ASP A C 1
ATOM 637 O O . ASP A 1 84 ? -4.224 1.261 13.865 1.00 90.12 84 ASP A O 1
ATOM 641 N N . LYS A 1 85 ? -5.420 1.847 12.057 1.00 94.06 85 LYS A N 1
ATOM 642 C CA . LYS A 1 85 ? -4.861 0.793 11.216 1.00 94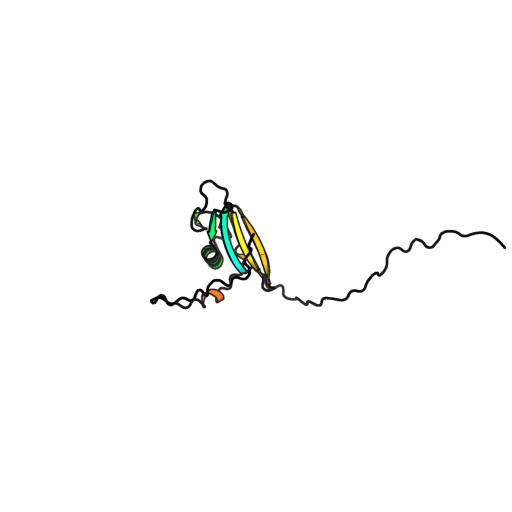.06 85 LYS A CA 1
ATOM 643 C C . LYS A 1 85 ? -3.654 1.286 10.442 1.00 94.06 85 LYS A C 1
ATOM 645 O O . LYS A 1 85 ? -3.472 2.475 10.179 1.00 94.06 85 LYS A O 1
ATOM 650 N N . THR A 1 86 ? -2.838 0.331 10.029 1.00 96.06 86 THR A N 1
ATOM 651 C CA . THR A 1 86 ? -1.674 0.569 9.188 1.00 96.06 86 THR A CA 1
ATOM 652 C C . THR A 1 86 ? -1.683 -0.375 8.004 1.00 96.06 86 THR A C 1
ATOM 654 O O . THR A 1 86 ? -1.956 -1.569 8.144 1.00 96.06 86 THR A O 1
ATOM 657 N N . LEU A 1 87 ? -1.362 0.157 6.833 1.00 96.56 87 LEU A N 1
ATOM 658 C CA . LEU A 1 87 ? -1.006 -0.614 5.656 1.00 96.56 87 LEU A CA 1
ATOM 659 C C . LEU A 1 87 ? 0.494 -0.889 5.695 1.00 96.56 87 LEU A C 1
ATOM 661 O O . LEU A 1 87 ? 1.296 0.043 5.739 1.00 96.56 87 LEU A O 1
ATOM 665 N N . ARG A 1 88 ? 0.858 -2.165 5.645 1.00 96.81 88 ARG A N 1
ATOM 666 C CA . ARG A 1 88 ? 2.237 -2.628 5.550 1.00 96.81 88 ARG A CA 1
ATOM 667 C C . ARG A 1 88 ? 2.444 -3.295 4.205 1.00 96.81 88 ARG A C 1
ATOM 669 O O . ARG A 1 88 ? 1.673 -4.173 3.827 1.00 96.81 88 ARG A O 1
ATOM 676 N N . ILE A 1 89 ? 3.483 -2.885 3.494 1.00 94.12 89 ILE A N 1
ATOM 677 C CA . ILE A 1 89 ? 3.815 -3.375 2.161 1.00 94.12 89 ILE A CA 1
ATOM 678 C C . ILE A 1 89 ? 5.225 -3.941 2.204 1.00 94.12 89 ILE A C 1
ATOM 680 O O . ILE A 1 89 ? 6.182 -3.217 2.465 1.00 94.12 89 ILE A O 1
ATOM 684 N N . PHE A 1 90 ? 5.353 -5.223 1.900 1.00 93.75 90 PHE A N 1
ATOM 685 C CA . PHE A 1 90 ? 6.624 -5.872 1.630 1.00 93.75 90 PHE A CA 1
ATOM 686 C C . PHE A 1 90 ? 6.876 -5.817 0.136 1.00 93.75 90 PHE A C 1
ATOM 688 O O . PHE A 1 90 ? 6.098 -6.353 -0.661 1.00 93.75 90 PHE A O 1
ATOM 695 N N . ALA A 1 91 ? 7.966 -5.170 -0.240 1.00 90.38 91 ALA A N 1
ATOM 696 C CA . ALA A 1 91 ? 8.332 -5.007 -1.627 1.00 90.38 91 ALA A CA 1
ATOM 697 C C . ALA A 1 91 ? 9.783 -5.403 -1.871 1.00 90.38 91 ALA A C 1
ATOM 699 O O . ALA A 1 91 ? 10.605 -5.430 -0.955 1.00 90.38 91 ALA A O 1
ATOM 700 N N . ARG A 1 92 ? 10.086 -5.718 -3.126 1.00 88.69 92 ARG A N 1
ATOM 701 C CA . ARG A 1 92 ? 11.404 -6.158 -3.567 1.00 88.69 92 ARG A CA 1
ATOM 702 C C . ARG A 1 92 ? 11.824 -5.389 -4.812 1.00 88.69 92 ARG A C 1
ATOM 704 O O . ARG A 1 92 ? 10.994 -5.142 -5.682 1.00 88.69 92 ARG A O 1
ATOM 711 N N . ASN A 1 93 ? 13.092 -5.008 -4.912 1.00 85.62 93 ASN A N 1
ATOM 712 C CA . ASN A 1 93 ? 13.631 -4.406 -6.133 1.00 85.62 93 ASN A CA 1
ATOM 713 C C . ASN A 1 93 ? 14.265 -5.460 -7.063 1.00 85.62 93 ASN A C 1
ATOM 715 O O . ASN A 1 93 ? 14.399 -6.636 -6.721 1.00 85.62 93 ASN A O 1
ATOM 719 N N . LYS A 1 94 ? 14.704 -5.038 -8.254 1.00 81.25 94 LYS A N 1
ATOM 720 C CA . LYS A 1 94 ? 15.361 -5.924 -9.237 1.00 81.25 94 LYS A CA 1
ATOM 721 C C . LYS A 1 94 ? 16.662 -6.550 -8.721 1.00 81.25 94 LYS A C 1
ATOM 723 O O . LYS A 1 94 ? 17.058 -7.607 -9.200 1.00 81.25 94 LYS A O 1
ATOM 728 N N . ARG A 1 95 ? 17.318 -5.907 -7.751 1.00 83.00 95 ARG A N 1
ATOM 729 C CA . ARG A 1 95 ? 18.546 -6.389 -7.102 1.00 83.00 95 ARG A CA 1
ATOM 730 C C . ARG A 1 95 ? 18.259 -7.441 -6.021 1.00 83.00 95 ARG A C 1
ATOM 732 O O . ARG A 1 95 ? 19.192 -7.973 -5.431 1.00 83.00 95 ARG A O 1
ATOM 739 N N . GLY A 1 96 ? 16.984 -7.759 -5.781 1.00 82.81 96 GLY A N 1
ATOM 740 C CA . GLY A 1 96 ? 16.548 -8.718 -4.771 1.00 82.81 96 GLY A CA 1
ATOM 741 C C . GLY A 1 96 ? 16.484 -8.142 -3.357 1.00 82.81 96 GLY A C 1
ATOM 742 O O . GLY A 1 96 ? 16.171 -8.878 -2.426 1.00 82.81 96 GLY A O 1
ATOM 743 N N . GLU A 1 97 ? 16.749 -6.846 -3.183 1.00 85.94 97 GLU A N 1
ATOM 744 C CA . GLU A 1 97 ? 16.659 -6.177 -1.889 1.00 85.94 97 GLU A CA 1
ATOM 745 C C . GLU A 1 97 ? 15.192 -6.055 -1.486 1.00 85.94 97 GLU A C 1
ATOM 747 O O . GLU A 1 97 ? 14.346 -5.644 -2.285 1.00 85.94 97 GLU A O 1
ATOM 752 N N . GLU A 1 98 ? 14.894 -6.414 -0.241 1.00 87.06 98 GLU A N 1
ATOM 753 C CA . GLU A 1 98 ? 13.555 -6.322 0.328 1.00 87.06 98 GLU A CA 1
ATOM 754 C C . GLU A 1 98 ? 13.430 -5.076 1.199 1.00 87.06 98 GLU A C 1
ATOM 756 O O . GLU A 1 98 ? 14.337 -4.726 1.958 1.00 87.06 98 GLU A O 1
ATOM 761 N N . ARG A 1 99 ? 12.273 -4.420 1.119 1.00 88.44 99 ARG A N 1
ATOM 762 C CA . ARG A 1 99 ? 11.930 -3.278 1.959 1.00 88.44 99 ARG A CA 1
ATOM 763 C C . ARG A 1 99 ? 10.482 -3.362 2.410 1.00 88.44 99 ARG A C 1
ATOM 765 O O . ARG A 1 99 ? 9.592 -3.741 1.652 1.00 88.44 99 ARG A O 1
ATOM 772 N N . GLU A 1 100 ? 10.271 -2.969 3.657 1.00 93.75 100 GLU A N 1
ATOM 773 C CA . GLU A 1 100 ? 8.949 -2.777 4.232 1.00 93.75 100 GLU A CA 1
ATOM 774 C C . GLU A 1 100 ? 8.576 -1.291 4.192 1.00 93.75 100 GLU A C 1
ATOM 776 O O . GLU A 1 100 ? 9.367 -0.431 4.588 1.00 93.75 100 GLU A O 1
ATOM 781 N N . PHE A 1 101 ? 7.366 -0.994 3.730 1.00 91.75 101 PHE A N 1
ATOM 782 C CA . PHE A 1 101 ? 6.768 0.333 3.778 1.00 91.75 101 PHE A CA 1
ATOM 783 C C . PHE A 1 101 ? 5.537 0.307 4.675 1.00 91.75 101 PHE A C 1
ATOM 785 O O . PHE A 1 101 ? 4.693 -0.576 4.538 1.00 91.75 101 PHE A O 1
ATOM 792 N N . ASN A 1 102 ? 5.420 1.292 5.561 1.00 93.62 102 ASN A N 1
ATOM 793 C CA . ASN A 1 102 ? 4.303 1.413 6.489 1.00 93.62 102 ASN A CA 1
ATOM 794 C C . ASN A 1 102 ? 3.588 2.746 6.272 1.00 93.62 102 ASN A C 1
ATOM 796 O O . ASN A 1 102 ? 4.221 3.801 6.270 1.00 93.62 102 ASN A O 1
ATOM 800 N N . PHE A 1 103 ? 2.270 2.688 6.118 1.00 93.75 103 PHE A N 1
ATOM 801 C CA . PHE A 1 103 ? 1.406 3.845 5.924 1.00 93.75 103 PHE A CA 1
ATOM 802 C C . PHE A 1 103 ? 0.256 3.785 6.922 1.00 93.75 103 PHE A C 1
ATOM 804 O O . PHE A 1 103 ? -0.424 2.767 7.033 1.00 93.75 103 PHE A O 1
ATOM 811 N N . ASN A 1 104 ? 0.023 4.875 7.644 1.00 93.12 104 ASN A N 1
ATOM 812 C CA . ASN A 1 104 ? -1.120 4.969 8.546 1.00 93.12 104 ASN A CA 1
ATOM 813 C C . ASN A 1 104 ? -2.421 5.133 7.751 1.00 93.12 104 ASN A C 1
ATOM 815 O O . ASN A 1 104 ? -2.424 5.674 6.640 1.00 93.12 104 ASN A O 1
ATOM 819 N N . GLU A 1 105 ? -3.529 4.686 8.335 1.00 89.00 105 GLU A N 1
ATOM 820 C CA . GLU A 1 105 ? -4.872 5.009 7.860 1.00 89.00 105 GLU A CA 1
ATOM 821 C C . GLU A 1 105 ? -5.053 6.532 7.719 1.00 89.00 105 GLU A C 1
ATOM 823 O O . GLU A 1 105 ? -4.540 7.318 8.514 1.00 89.00 105 GLU A O 1
ATOM 828 N N . GLY A 1 106 ? -5.724 6.952 6.646 1.00 90.38 106 GLY A N 1
ATOM 829 C CA . GLY A 1 106 ? -5.824 8.352 6.224 1.00 90.38 106 GLY A CA 1
ATOM 830 C C . GLY A 1 106 ? -4.630 8.855 5.402 1.00 90.38 106 GLY A C 1
ATOM 831 O O . GLY A 1 106 ? -4.696 9.946 4.840 1.00 90.38 106 GLY A O 1
ATOM 832 N N . GLY A 1 107 ? -3.553 8.070 5.295 1.00 93.00 107 GLY A N 1
ATOM 833 C CA . GLY A 1 107 ? -2.390 8.379 4.468 1.00 93.00 107 GLY A CA 1
ATOM 834 C C . GLY A 1 107 ? -2.578 8.068 2.980 1.00 93.00 107 GLY A C 1
ATOM 835 O O . GLY A 1 107 ? -3.649 7.665 2.518 1.00 93.00 107 GLY A O 1
ATOM 836 N N . PHE A 1 108 ? -1.489 8.224 2.224 1.00 93.75 108 PHE A N 1
ATOM 837 C CA . PHE A 1 108 ? -1.451 7.948 0.790 1.00 93.75 108 PHE A CA 1
ATOM 838 C C . PHE A 1 108 ? -0.233 7.113 0.418 1.00 93.75 108 PHE A C 1
ATOM 840 O O . PHE A 1 108 ? 0.878 7.373 0.877 1.00 93.75 108 PHE A O 1
ATOM 847 N N . VAL A 1 109 ? -0.454 6.156 -0.473 1.00 92.31 109 VAL A N 1
ATOM 848 C CA . VAL A 1 109 ? 0.589 5.411 -1.168 1.00 92.31 109 VAL A CA 1
ATOM 849 C C . VAL A 1 109 ? 0.817 6.057 -2.527 1.00 92.31 109 VAL A C 1
ATOM 851 O O . VAL A 1 109 ? -0.122 6.226 -3.306 1.00 92.31 109 VAL A O 1
ATOM 854 N N . GLU A 1 110 ? 2.060 6.419 -2.831 1.00 91.19 110 GLU A N 1
ATOM 855 C CA . GLU A 1 110 ? 2.411 6.931 -4.153 1.00 91.19 110 GLU A CA 1
ATOM 856 C C . GLU A 1 110 ? 2.629 5.783 -5.137 1.00 91.19 110 GLU A C 1
ATOM 858 O O . GLU A 1 110 ? 3.492 4.930 -4.940 1.00 91.19 110 GLU A O 1
ATOM 863 N N . VAL A 1 111 ? 1.880 5.796 -6.239 1.00 89.81 111 VAL A N 1
ATOM 864 C CA . VAL A 1 111 ? 1.920 4.740 -7.262 1.00 89.81 111 VAL A CA 1
ATOM 865 C C . VAL A 1 111 ? 3.303 4.636 -7.902 1.00 89.81 111 VAL A C 1
ATOM 867 O O . VAL A 1 111 ? 3.798 3.539 -8.111 1.00 89.81 111 VAL A O 1
ATOM 870 N N . ARG A 1 112 ? 3.966 5.776 -8.133 1.00 86.19 112 ARG A N 1
ATOM 871 C CA . ARG A 1 112 ? 5.305 5.855 -8.748 1.00 86.19 112 ARG A CA 1
ATOM 872 C C . ARG A 1 112 ? 6.401 5.115 -7.973 1.00 86.19 112 ARG A C 1
ATOM 874 O O . ARG A 1 112 ? 7.433 4.802 -8.549 1.00 86.19 112 ARG A O 1
ATOM 881 N N . LEU A 1 113 ? 6.200 4.867 -6.675 1.00 86.12 113 LEU A N 1
ATOM 882 C CA . LEU A 1 113 ? 7.157 4.111 -5.864 1.00 86.12 113 LEU A CA 1
ATOM 883 C C . LEU A 1 113 ? 7.173 2.635 -6.254 1.00 86.12 113 LEU A C 1
ATOM 885 O O . LEU A 1 113 ? 8.177 1.959 -6.037 1.00 86.12 113 LEU A O 1
ATOM 889 N N . PHE A 1 114 ? 6.072 2.137 -6.813 1.00 87.12 114 PHE A N 1
ATOM 890 C CA . PHE A 1 114 ? 5.887 0.730 -7.106 1.00 87.12 114 PHE A CA 1
ATOM 891 C C . PHE A 1 114 ? 5.924 0.493 -8.609 1.00 87.12 114 PHE A C 1
ATOM 893 O O . PHE A 1 114 ? 5.176 1.096 -9.376 1.00 87.12 114 PHE A O 1
ATOM 900 N N . ASN A 1 115 ? 6.805 -0.409 -9.036 1.00 77.44 115 ASN A N 1
ATOM 901 C CA . ASN A 1 115 ? 6.853 -0.822 -10.427 1.00 77.44 115 ASN A CA 1
ATOM 902 C C . ASN A 1 115 ? 5.849 -1.953 -10.625 1.00 77.44 115 ASN A C 1
ATOM 904 O O . ASN A 1 115 ? 6.119 -3.099 -10.266 1.00 77.44 115 ASN A O 1
ATOM 908 N N . ILE A 1 116 ? 4.687 -1.622 -11.179 1.00 61.00 116 ILE A N 1
ATOM 909 C CA . ILE A 1 116 ? 3.772 -2.624 -11.717 1.00 61.00 116 ILE A CA 1
ATOM 910 C C . ILE A 1 116 ? 3.963 -2.609 -13.225 1.00 61.00 116 ILE A C 1
ATOM 912 O O . ILE A 1 116 ? 3.462 -1.727 -13.924 1.00 61.00 116 ILE A O 1
ATOM 916 N N . ARG A 1 117 ? 4.735 -3.577 -13.723 1.00 55.31 117 ARG A N 1
ATOM 917 C CA . ARG A 1 117 ? 4.816 -3.844 -15.158 1.00 55.31 117 ARG A CA 1
ATOM 918 C C . ARG A 1 117 ? 3.419 -4.251 -15.624 1.00 55.31 117 ARG A C 1
ATOM 920 O O . ARG A 1 117 ? 2.802 -5.118 -15.010 1.00 55.31 117 ARG A O 1
ATOM 927 N N . ARG A 1 118 ? 2.905 -3.614 -16.681 1.00 47.22 118 ARG A N 1
ATOM 928 C CA . ARG A 1 118 ? 1.624 -4.017 -17.295 1.00 47.22 118 ARG A CA 1
ATOM 929 C C . ARG A 1 118 ? 1.684 -5.453 -17.825 1.00 47.22 118 ARG A C 1
ATOM 931 O O . ARG A 1 118 ? 0.666 -6.127 -17.820 1.00 47.22 118 ARG A O 1
ATOM 938 N N . ASP A 1 119 ? 2.884 -5.913 -18.158 1.00 47.25 119 ASP A N 1
ATOM 939 C CA . ASP A 1 119 ? 3.166 -7.217 -18.759 1.00 47.25 119 ASP A CA 1
ATOM 940 C C . ASP A 1 119 ? 2.920 -8.411 -17.803 1.00 47.25 119 ASP A C 1
ATOM 942 O O . ASP A 1 119 ? 2.743 -9.527 -18.269 1.00 47.25 119 ASP A O 1
ATOM 946 N N . ASP A 1 120 ? 2.839 -8.197 -16.477 1.00 49.28 120 ASP A N 1
ATOM 947 C CA . ASP A 1 120 ? 2.537 -9.260 -15.487 1.00 49.28 120 ASP A CA 1
ATOM 948 C C . ASP A 1 120 ? 1.041 -9.661 -15.466 1.00 49.28 120 ASP A C 1
ATOM 950 O O . ASP A 1 120 ? 0.659 -10.621 -14.794 1.00 49.28 120 ASP A O 1
ATOM 954 N N . TRP A 1 121 ? 0.162 -8.916 -16.151 1.00 48.66 121 TRP A N 1
ATOM 955 C CA . TRP A 1 121 ? -1.277 -9.218 -16.199 1.00 48.66 121 TRP A CA 1
ATOM 956 C C . TRP A 1 121 ? -1.643 -10.278 -17.246 1.00 48.66 121 TRP A C 1
ATOM 958 O O . TRP A 1 121 ? -2.699 -10.902 -17.114 1.00 48.66 121 TRP A O 1
ATOM 968 N N . ASP A 1 122 ? -0.776 -10.504 -18.235 1.00 46.81 122 ASP A N 1
ATOM 969 C CA . ASP A 1 122 ? -1.046 -11.390 -19.375 1.00 46.81 122 ASP A CA 1
ATOM 970 C C . ASP A 1 122 ? -0.753 -12.873 -19.078 1.00 46.81 122 ASP A C 1
ATOM 972 O O . ASP A 1 122 ? -1.229 -13.752 -19.793 1.00 46.81 122 ASP A O 1
ATOM 976 N N . ASP A 1 123 ? -0.083 -13.173 -17.960 1.00 49.19 123 ASP A N 1
ATOM 977 C CA . ASP A 1 123 ? 0.142 -14.545 -17.482 1.00 49.19 123 ASP A CA 1
ATOM 978 C C . ASP A 1 123 ? -1.006 -15.073 -16.603 1.00 49.19 123 ASP A C 1
ATOM 980 O O . ASP A 1 123 ? -0.853 -16.072 -15.900 1.00 49.19 123 ASP A O 1
ATOM 984 N N . ARG A 1 124 ? -2.182 -14.429 -16.608 1.00 48.28 124 ARG A N 1
ATOM 985 C CA . ARG A 1 124 ? -3.391 -14.999 -15.993 1.00 48.28 124 ARG A CA 1
ATOM 986 C C . ARG A 1 124 ? -4.040 -15.978 -16.978 1.00 48.28 124 ARG A C 1
ATOM 988 O O . ARG A 1 124 ? -4.773 -15.522 -17.858 1.00 48.28 124 ARG A O 1
ATOM 995 N N . PRO A 1 125 ? -3.861 -17.311 -16.846 1.00 41.66 125 PRO A N 1
ATOM 996 C CA . PRO A 1 125 ? -4.651 -18.253 -17.620 1.00 41.66 125 PRO A CA 1
ATOM 997 C C . PRO A 1 125 ? -6.126 -18.048 -17.268 1.00 41.66 125 PRO A C 1
ATOM 999 O O . PRO A 1 125 ? -6.576 -18.312 -16.152 1.00 41.66 125 PRO A O 1
ATOM 1002 N N . ALA A 1 126 ? -6.883 -17.542 -18.236 1.00 45.47 126 ALA A N 1
ATOM 1003 C CA . ALA A 1 126 ? -8.329 -17.481 -18.175 1.00 45.47 126 ALA A CA 1
ATOM 1004 C C . ALA A 1 126 ? -8.875 -18.913 -18.228 1.00 45.47 126 ALA A C 1
ATOM 1006 O O . ALA A 1 126 ? -9.130 -19.449 -19.302 1.00 45.47 126 ALA A O 1
ATOM 1007 N N . ASN A 1 127 ? -9.034 -19.552 -17.070 1.00 40.84 127 ASN A N 1
ATOM 1008 C CA . ASN A 1 127 ? -9.773 -20.804 -16.979 1.00 40.84 127 ASN A CA 1
ATOM 1009 C C . ASN A 1 127 ? -10.657 -20.830 -15.726 1.00 40.84 127 ASN A C 1
ATOM 1011 O O . ASN A 1 127 ? -10.342 -21.452 -14.716 1.00 40.84 127 ASN A O 1
ATOM 1015 N N . TYR A 1 128 ? -11.793 -20.131 -15.801 1.00 46.06 128 TYR A N 1
ATOM 1016 C CA . TYR A 1 128 ? -12.943 -20.424 -14.947 1.00 46.06 128 TYR A CA 1
ATOM 1017 C C . TYR A 1 128 ? -13.655 -21.646 -15.527 1.00 46.06 128 TYR A C 1
ATOM 1019 O O . TYR A 1 128 ? -14.562 -21.522 -16.348 1.00 46.06 128 TYR A O 1
ATOM 1027 N N . GLY A 1 129 ? -13.212 -22.834 -15.124 1.00 37.78 129 GLY A N 1
ATOM 1028 C CA . GLY A 1 129 ? -13.747 -24.075 -15.662 1.00 37.78 129 GLY A CA 1
ATOM 1029 C C . GLY A 1 129 ? -13.333 -25.306 -14.873 1.00 37.78 129 GLY A C 1
ATOM 1030 O O . GLY A 1 129 ? -12.445 -26.026 -15.298 1.00 37.78 129 GLY A O 1
ATOM 1031 N N . GLY A 1 130 ? -14.056 -25.579 -13.783 1.00 38.06 130 GLY A N 1
ATOM 1032 C CA . GLY A 1 130 ? -14.322 -26.945 -13.327 1.00 38.06 130 GLY A CA 1
ATOM 1033 C C . GLY A 1 130 ? -13.279 -27.633 -12.439 1.00 38.06 130 GLY A C 1
ATOM 1034 O O . GLY A 1 130 ? -12.176 -27.919 -12.871 1.00 38.06 130 GLY A O 1
ATOM 1035 N N . ARG A 1 131 ? -13.771 -28.025 -11.255 1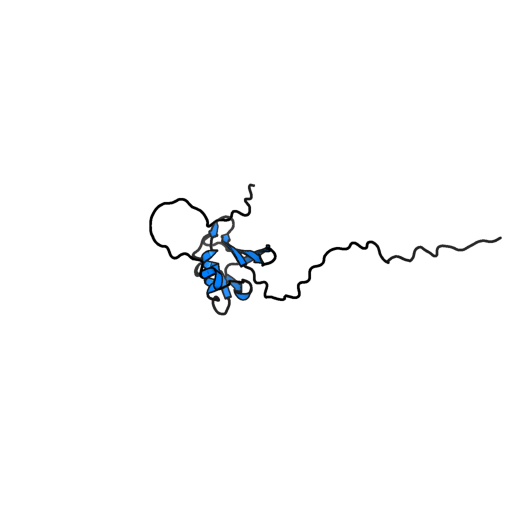.00 38.62 131 ARG A N 1
ATOM 1036 C CA . ARG A 1 131 ? -13.464 -29.248 -10.489 1.00 38.62 131 ARG A CA 1
ATOM 1037 C C . ARG A 1 131 ? -12.015 -29.493 -10.054 1.00 38.62 131 ARG A C 1
ATOM 1039 O O . ARG A 1 131 ? -11.148 -29.804 -10.855 1.00 38.62 131 ARG A O 1
ATOM 1046 N N . ASP A 1 132 ? -11.864 -29.470 -8.730 1.00 47.62 132 ASP A N 1
ATOM 1047 C CA . ASP A 1 132 ? -11.102 -30.425 -7.922 1.00 47.62 132 ASP A CA 1
ATOM 1048 C C . ASP A 1 132 ? -9.806 -30.954 -8.546 1.00 47.62 132 ASP A C 1
ATOM 1050 O O . ASP A 1 132 ? -9.764 -32.064 -9.066 1.00 47.62 132 ASP A O 1
ATOM 1054 N N . GLN A 1 133 ? -8.717 -30.202 -8.397 1.00 41.53 133 GLN A N 1
ATOM 1055 C CA . GLN A 1 133 ? -7.411 -30.825 -8.225 1.00 41.53 133 GLN A CA 1
ATOM 1056 C C . GLN A 1 133 ? -6.506 -29.892 -7.420 1.00 41.53 133 GLN A C 1
ATOM 1058 O O . GLN A 1 133 ? -6.308 -28.721 -7.741 1.00 41.53 133 GLN A O 1
ATOM 1063 N N . GLU A 1 134 ? -6.031 -30.443 -6.316 1.00 45.41 134 GLU A N 1
ATOM 1064 C CA . GLU A 1 134 ? -5.010 -29.927 -5.422 1.00 45.41 134 GLU A CA 1
ATOM 1065 C C . GLU A 1 134 ? -3.780 -29.473 -6.215 1.00 45.41 134 GLU A C 1
ATOM 1067 O O . GLU A 1 134 ? -3.033 -30.310 -6.693 1.00 45.41 134 GLU A O 1
ATOM 1072 N N . ASP A 1 135 ? -3.560 -28.165 -6.341 1.00 37.56 135 ASP A N 1
ATOM 1073 C CA . ASP A 1 135 ? -2.255 -27.601 -6.697 1.00 37.56 135 ASP A CA 1
ATOM 1074 C C . ASP A 1 135 ? -2.187 -26.144 -6.219 1.00 37.56 135 ASP A C 1
ATOM 1076 O O . ASP A 1 135 ? -2.471 -25.173 -6.924 1.00 37.56 135 ASP A O 1
ATOM 1080 N N . TRP A 1 136 ? -1.816 -25.992 -4.947 1.00 38.16 136 TRP A N 1
ATOM 1081 C CA . TRP A 1 136 ? -1.471 -24.721 -4.312 1.00 38.16 136 TRP A CA 1
ATOM 1082 C C . TRP A 1 136 ? -0.168 -24.157 -4.901 1.00 38.16 136 TRP A C 1
ATOM 1084 O O . TRP A 1 136 ? 0.875 -24.172 -4.254 1.00 38.16 136 TRP A O 1
ATOM 1094 N N . ASN A 1 137 ? -0.214 -23.621 -6.122 1.00 43.25 137 ASN A N 1
ATOM 1095 C CA . ASN A 1 137 ? 0.950 -23.017 -6.783 1.00 43.25 137 ASN A CA 1
ATOM 1096 C C . ASN A 1 137 ? 0.930 -21.473 -6.785 1.00 43.25 137 ASN A C 1
ATOM 1098 O O . ASN A 1 137 ? 1.463 -20.828 -7.682 1.00 43.25 137 ASN A O 1
ATOM 1102 N N . GLY A 1 138 ? 0.309 -20.864 -5.768 1.00 40.06 138 GLY A N 1
ATOM 1103 C CA . GLY A 1 138 ? 0.238 -19.404 -5.593 1.00 40.06 138 GLY A CA 1
ATOM 1104 C C . GLY A 1 138 ? 1.034 -18.844 -4.409 1.00 40.06 138 GLY A C 1
ATOM 1105 O O . GLY A 1 138 ? 1.042 -17.636 -4.194 1.00 40.06 138 GLY A O 1
ATOM 1106 N N . LEU A 1 139 ? 1.702 -19.690 -3.621 1.00 41.16 139 LEU A N 1
ATOM 1107 C CA . LEU A 1 139 ? 2.446 -19.268 -2.433 1.00 41.16 139 LEU A CA 1
ATOM 1108 C C . LEU A 1 139 ? 3.865 -19.827 -2.480 1.00 41.16 139 LEU A C 1
ATOM 1110 O O . LEU A 1 139 ? 4.138 -20.934 -2.022 1.00 41.16 139 LEU A O 1
ATOM 1114 N N . ARG A 1 140 ? 4.811 -19.027 -2.982 1.00 37.19 140 ARG A N 1
ATOM 1115 C CA . ARG A 1 140 ? 6.229 -19.289 -2.727 1.00 37.19 140 ARG A CA 1
ATOM 1116 C C . ARG A 1 140 ? 6.498 -18.923 -1.269 1.00 37.19 140 ARG A C 1
ATOM 1118 O O . ARG A 1 140 ? 6.677 -17.752 -0.946 1.00 37.19 140 ARG A O 1
ATOM 1125 N N . ILE A 1 141 ? 6.502 -19.908 -0.372 1.00 42.16 141 ILE A N 1
ATOM 1126 C CA . ILE A 1 141 ? 6.954 -19.707 1.010 1.00 42.16 141 ILE A CA 1
ATOM 1127 C C . ILE A 1 141 ? 8.467 -19.476 0.951 1.00 42.16 141 ILE A C 1
ATOM 1129 O O . ILE A 1 141 ? 9.250 -20.410 0.821 1.00 42.16 141 ILE A O 1
ATOM 1133 N N . ILE A 1 142 ? 8.882 -18.209 0.982 1.00 47.88 142 ILE A N 1
ATOM 1134 C CA . ILE A 1 142 ? 10.305 -17.827 0.938 1.00 47.88 142 ILE A CA 1
ATOM 1135 C C . ILE A 1 142 ? 10.940 -17.944 2.334 1.00 47.88 142 ILE A C 1
ATOM 1137 O O . ILE A 1 142 ? 12.147 -18.131 2.445 1.00 47.88 142 ILE A O 1
ATOM 1141 N N . ARG A 1 143 ? 10.134 -17.867 3.404 1.00 34.31 143 ARG A N 1
ATOM 1142 C CA . ARG A 1 143 ? 10.560 -18.049 4.800 1.00 34.31 143 ARG A CA 1
ATOM 1143 C C . ARG A 1 143 ? 9.357 -18.221 5.730 1.00 34.31 143 ARG A C 1
ATOM 1145 O O . ARG A 1 143 ? 8.347 -17.543 5.550 1.00 34.31 143 ARG A O 1
ATOM 1152 N N . ALA A 1 144 ? 9.497 -19.064 6.747 1.00 32.69 144 ALA A N 1
ATOM 1153 C CA . ALA A 1 144 ? 8.580 -19.149 7.880 1.00 32.69 144 ALA A CA 1
ATOM 1154 C C . ALA A 1 144 ? 9.349 -18.770 9.152 1.00 32.69 144 ALA A C 1
ATOM 1156 O O . ALA A 1 144 ? 10.454 -19.261 9.369 1.00 32.69 144 ALA A O 1
ATOM 1157 N N . TYR A 1 145 ? 8.780 -17.887 9.973 1.00 34.16 145 TYR A N 1
ATOM 1158 C CA . TYR A 1 145 ? 9.271 -17.648 11.329 1.00 34.16 145 TYR A CA 1
ATOM 1159 C C . TYR A 1 145 ? 8.412 -18.458 12.295 1.00 34.16 145 TYR A C 1
ATOM 1161 O O . TYR A 1 145 ? 7.190 -18.313 12.300 1.00 34.16 145 TYR A O 1
ATOM 1169 N N . TYR A 1 146 ? 9.063 -19.295 13.094 1.00 31.98 146 TYR A N 1
ATOM 1170 C CA . TYR A 1 146 ? 8.504 -19.873 14.311 1.00 31.98 146 TYR A CA 1
ATOM 1171 C C . TYR A 1 146 ? 9.101 -19.107 15.498 1.00 31.98 146 TYR A C 1
ATOM 1173 O O . TYR A 1 146 ? 10.274 -18.726 15.446 1.00 31.98 146 TYR A O 1
ATOM 1181 N N . GLY A 1 147 ? 8.254 -18.799 16.480 1.00 46.66 147 GLY A N 1
ATOM 1182 C CA . GLY A 1 147 ? 8.613 -18.053 17.688 1.00 46.66 147 GLY A CA 1
ATOM 1183 C C . GLY A 1 147 ? 9.358 -18.899 18.703 1.00 46.66 147 GLY A C 1
ATOM 1184 O O . GLY A 1 147 ? 9.030 -20.097 18.815 1.00 46.66 147 GLY A O 1
#

pLDDT: mean 70.64, std 23.08, range [31.98, 96.81]

Foldseek 3Di:
DDDDDDDDPPPDDDDDDDDDDDDDDDDPPPPLQAWAFPWKWKADDPQIDTQSVLVLVCLLVCHDVQKPAAAQVSSVHYSDPPDWMKMWTWTATPVRDIDIDIDTHRGIDGSSNHDDDPVVVVPPPPDPDDDDDDDPPPDPCPDDDDD